Protein AF-A0A0R4J9L5-F1 (afdb_monomer_lite)

Sequence (82 aa):
MSNDIEKSIQQWLEKKLEERGHGAQIELAAYLGIHPSTISRMLNPYKNGKSRSISIGELVKIAEFFKVSPPQISSLMLIKNS

Foldseek 3Di:
DVVVLLLQQLVVLVVLQVVVDDCSLVVLCVQLVHDSVVNVLSNDVPPPVRHDGQDPVSQVSSCVVSVHHGPPCPVVVVVVVD

pLDDT: mean 82.46, std 17.14, range [42.09, 98.0]

Structure (mmCIF, N/CA/C/O backbone):
data_AF-A0A0R4J9L5-F1
#
_entry.id   AF-A0A0R4J9L5-F1
#
loop_
_atom_site.group_PDB
_atom_site.id
_atom_site.type_symbol
_atom_site.label_atom_id
_atom_site.label_alt_id
_atom_site.label_comp_id
_atom_site.label_asym_id
_atom_site.label_entity_id
_atom_site.label_seq_id
_atom_site.pdbx_PDB_ins_code
_atom_site.Cartn_x
_atom_site.Cartn_y
_atom_site.Cartn_z
_atom_site.occupancy
_atom_site.B_iso_or_equiv
_atom_site.auth_seq_id
_atom_site.auth_comp_id
_atom_site.auth_asym_id
_atom_site.auth_atom_id
_atom_site.pdbx_PDB_model_num
ATOM 1 N N . MET A 1 1 ? 12.233 -0.131 -19.302 1.00 42.09 1 MET A N 1
ATOM 2 C CA . MET A 1 1 ? 10.832 -0.544 -19.522 1.00 42.09 1 MET A CA 1
ATOM 3 C C . MET A 1 1 ? 10.216 -1.218 -18.298 1.00 42.09 1 MET A C 1
ATOM 5 O O . MET A 1 1 ? 9.202 -0.716 -17.845 1.00 42.09 1 MET A O 1
ATOM 9 N N . SER A 1 2 ? 10.805 -2.260 -17.686 1.00 55.06 2 SER A N 1
ATOM 10 C CA . SER A 1 2 ? 10.214 -2.883 -16.474 1.00 55.06 2 SER A CA 1
ATOM 11 C C . SER A 1 2 ? 10.115 -1.952 -15.251 1.00 55.06 2 SER A C 1
ATOM 13 O O . SER A 1 2 ? 9.235 -2.128 -14.418 1.00 55.06 2 SER A O 1
ATOM 15 N N . ASN A 1 3 ? 10.970 -0.928 -15.172 1.00 68.19 3 ASN A N 1
ATOM 16 C CA . ASN A 1 3 ? 11.039 -0.013 -14.028 1.00 68.19 3 ASN A CA 1
ATOM 17 C C . ASN A 1 3 ? 9.891 1.020 -13.987 1.00 68.19 3 ASN A C 1
ATOM 19 O O . ASN A 1 3 ? 9.521 1.490 -12.916 1.00 68.19 3 ASN A O 1
ATOM 23 N N . ASP A 1 4 ? 9.315 1.378 -15.140 1.00 79.88 4 ASP A N 1
ATOM 24 C CA . ASP A 1 4 ? 8.291 2.433 -15.226 1.00 79.88 4 ASP A CA 1
ATOM 25 C C . ASP A 1 4 ? 6.923 1.934 -14.737 1.00 79.88 4 ASP A C 1
ATOM 27 O O . ASP A 1 4 ? 6.181 2.663 -14.076 1.00 79.88 4 ASP A O 1
ATOM 31 N N . ILE A 1 5 ? 6.624 0.658 -15.003 1.00 83.25 5 ILE A N 1
ATOM 32 C CA . ILE A 1 5 ? 5.429 -0.042 -14.514 1.00 83.25 5 ILE A CA 1
ATOM 33 C C . ILE A 1 5 ? 5.465 -0.130 -12.989 1.00 83.25 5 ILE A C 1
ATOM 35 O O . ILE A 1 5 ? 4.545 0.348 -12.323 1.00 83.25 5 ILE A O 1
ATOM 39 N N . GLU A 1 6 ? 6.547 -0.675 -12.425 1.00 83.62 6 GLU A N 1
ATOM 40 C CA . GLU A 1 6 ? 6.706 -0.792 -10.971 1.00 83.62 6 GLU A CA 1
ATOM 41 C C . GLU A 1 6 ? 6.616 0.575 -10.289 1.00 83.62 6 GLU A C 1
ATOM 43 O O . GLU A 1 6 ? 5.868 0.732 -9.323 1.00 83.62 6 GLU A O 1
ATOM 48 N N . LYS A 1 7 ? 7.291 1.589 -10.840 1.00 85.69 7 LYS A N 1
ATOM 49 C CA . LYS A 1 7 ? 7.226 2.961 -10.332 1.00 85.69 7 LYS A CA 1
ATOM 50 C C . LYS A 1 7 ? 5.800 3.515 -10.340 1.00 85.69 7 LYS A C 1
ATOM 52 O O . LYS A 1 7 ? 5.387 4.138 -9.367 1.00 85.69 7 LYS A O 1
ATOM 57 N N . SER A 1 8 ? 5.026 3.261 -11.396 1.00 88.38 8 SER A N 1
ATOM 58 C CA . SER A 1 8 ? 3.635 3.724 -11.471 1.00 88.38 8 SER A CA 1
ATOM 59 C C . SER A 1 8 ? 2.734 3.066 -10.419 1.00 88.38 8 SER A C 1
ATOM 61 O O . SER A 1 8 ? 1.885 3.732 -9.826 1.00 88.38 8 SER A O 1
ATOM 63 N N . ILE A 1 9 ? 2.954 1.779 -10.132 1.00 90.12 9 ILE A N 1
ATOM 64 C CA . ILE A 1 9 ? 2.231 1.048 -9.086 1.00 90.12 9 ILE A CA 1
ATOM 65 C C . ILE A 1 9 ? 2.610 1.593 -7.706 1.00 90.12 9 ILE A C 1
ATOM 67 O O . ILE A 1 9 ? 1.731 1.792 -6.870 1.00 90.12 9 ILE A O 1
ATOM 71 N N . GLN A 1 10 ? 3.895 1.874 -7.473 1.00 89.88 10 GLN A N 1
ATOM 72 C CA . GLN A 1 10 ? 4.377 2.464 -6.221 1.00 89.88 10 GLN A CA 1
ATOM 73 C C . GLN A 1 10 ? 3.755 3.840 -5.972 1.00 89.88 10 GLN A C 1
ATOM 75 O O . GLN A 1 10 ? 3.193 4.065 -4.905 1.00 89.88 10 GLN A O 1
ATOM 80 N N . GLN A 1 11 ? 3.780 4.722 -6.973 1.00 91.25 11 GLN A N 1
ATOM 81 C CA . GLN A 1 11 ? 3.178 6.057 -6.890 1.00 91.25 11 GLN A CA 1
ATOM 82 C C . GLN A 1 11 ? 1.666 5.994 -6.657 1.00 91.25 11 GLN A C 1
ATOM 84 O O . GLN A 1 11 ? 1.110 6.778 -5.891 1.00 91.25 11 GLN A O 1
ATOM 89 N N . TRP A 1 12 ? 0.983 5.047 -7.302 1.00 93.81 12 TRP A N 1
ATOM 90 C CA . TRP A 1 12 ? -0.436 4.819 -7.056 1.00 93.81 12 TRP A CA 1
ATOM 91 C C . TRP A 1 12 ? -0.700 4.357 -5.619 1.00 93.81 12 TRP A C 1
ATOM 93 O O . TRP A 1 12 ? -1.600 4.888 -4.970 1.00 93.81 12 TRP A O 1
ATOM 103 N N . LEU A 1 13 ? 0.088 3.407 -5.110 1.00 94.25 13 LEU A N 1
ATOM 104 C CA . LEU A 1 13 ? -0.050 2.907 -3.744 1.00 94.25 13 LEU A CA 1
ATOM 105 C C . LEU A 1 13 ? 0.207 4.011 -2.712 1.00 94.25 13 LEU A C 1
ATOM 107 O O . LEU A 1 13 ? -0.566 4.147 -1.767 1.00 94.25 13 LEU A O 1
ATOM 111 N N . GLU A 1 14 ? 1.256 4.810 -2.912 1.00 94.25 14 GLU A N 1
ATOM 112 C CA . GLU A 1 14 ? 1.579 5.972 -2.079 1.00 94.25 14 GLU A CA 1
ATOM 113 C C . GLU A 1 14 ? 0.390 6.936 -2.015 1.00 94.25 14 GLU A C 1
ATOM 115 O O . GLU A 1 14 ? -0.133 7.198 -0.932 1.00 94.25 14 GLU A O 1
ATOM 120 N N . LYS A 1 15 ? -0.141 7.331 -3.177 1.00 95.38 15 LYS A N 1
ATOM 121 C CA . LYS A 1 15 ? -1.313 8.207 -3.266 1.00 95.38 15 LYS A CA 1
ATOM 122 C C . LYS A 1 15 ? -2.538 7.629 -2.550 1.00 95.38 15 LYS A C 1
ATOM 124 O O . LYS A 1 15 ? -3.256 8.360 -1.877 1.00 95.38 15 LYS A O 1
ATOM 129 N N . LYS A 1 16 ? -2.803 6.323 -2.671 1.00 96.19 16 LYS A N 1
ATOM 130 C CA . LYS A 1 16 ? -3.946 5.679 -1.994 1.00 96.19 16 LYS A CA 1
ATOM 131 C C . LYS A 1 16 ? -3.806 5.635 -0.479 1.00 96.19 16 LYS A C 1
ATOM 133 O O . LYS A 1 16 ? -4.806 5.764 0.228 1.00 96.19 16 LYS A O 1
ATOM 138 N N . LEU A 1 17 ? -2.586 5.478 0.021 1.00 96.25 17 LEU A N 1
ATOM 139 C CA . LEU A 1 17 ? -2.311 5.564 1.451 1.00 96.25 17 LEU A CA 1
ATOM 140 C C . LEU A 1 17 ? -2.482 7.000 1.960 1.00 96.25 17 LEU A C 1
ATOM 142 O O . LEU A 1 17 ? -3.106 7.191 3.002 1.00 96.25 17 LEU A O 1
ATOM 146 N N . GLU A 1 18 ? -2.008 7.994 1.208 1.00 95.44 18 GLU A N 1
ATOM 147 C CA . GLU A 1 18 ? -2.194 9.415 1.526 1.00 95.44 18 GLU A CA 1
ATOM 148 C C . GLU A 1 18 ? -3.675 9.824 1.535 1.00 95.44 18 GLU A C 1
ATOM 150 O O . GLU A 1 18 ? -4.127 10.438 2.498 1.00 95.44 18 GLU A O 1
ATOM 155 N N . GLU A 1 19 ? -4.449 9.432 0.513 1.00 96.31 19 GLU A N 1
ATOM 156 C CA . GLU A 1 19 ? -5.892 9.713 0.405 1.00 96.31 19 GLU A CA 1
ATOM 157 C C . GLU A 1 19 ? -6.694 9.147 1.589 1.00 96.31 19 GLU A C 1
ATOM 159 O O . GLU A 1 19 ? -7.671 9.756 2.024 1.00 96.31 19 GLU A O 1
ATOM 164 N N . ARG A 1 20 ? -6.299 7.977 2.111 1.00 95.25 20 ARG A N 1
ATOM 165 C CA . ARG A 1 20 ? -6.963 7.337 3.257 1.00 95.25 20 ARG A CA 1
ATOM 166 C C . ARG A 1 20 ? -6.519 7.927 4.600 1.00 95.25 20 ARG A C 1
ATOM 168 O O . ARG A 1 20 ? -7.303 7.926 5.544 1.00 95.25 20 ARG A O 1
ATOM 175 N N . GLY A 1 21 ? -5.294 8.446 4.681 1.00 94.50 21 GLY A N 1
ATOM 176 C CA . GLY A 1 21 ? -4.787 9.189 5.832 1.00 94.50 21 GLY A CA 1
ATOM 177 C C . GLY A 1 21 ? -4.059 8.345 6.884 1.00 94.50 21 GLY A C 1
ATOM 178 O O . GLY A 1 21 ? -3.528 7.262 6.622 1.00 94.50 21 GLY A O 1
ATOM 179 N N . HIS A 1 22 ? -3.975 8.890 8.101 1.00 93.38 22 HIS A N 1
ATOM 180 C CA . HIS A 1 22 ? -3.180 8.306 9.182 1.00 93.38 22 HIS A CA 1
ATOM 181 C C . HIS A 1 22 ? -3.657 6.888 9.536 1.00 93.38 22 HIS A C 1
ATOM 183 O O . HIS A 1 22 ? -4.849 6.643 9.675 1.00 93.38 22 HIS A O 1
ATOM 189 N N . GLY A 1 23 ? -2.721 5.948 9.687 1.00 94.81 23 GLY A N 1
ATOM 190 C CA . GLY A 1 23 ? -3.026 4.547 10.007 1.00 94.81 23 GLY A CA 1
ATOM 191 C C . GLY A 1 23 ? -3.300 3.643 8.799 1.00 94.81 23 GLY A C 1
ATOM 192 O O . GLY A 1 23 ? -3.169 2.427 8.933 1.00 94.81 23 GLY A O 1
ATOM 193 N N . ALA A 1 24 ? -3.541 4.195 7.602 1.00 96.50 24 ALA A N 1
ATOM 194 C CA . ALA A 1 24 ? -3.828 3.413 6.392 1.00 96.50 24 ALA A CA 1
ATOM 195 C C . ALA A 1 24 ? -2.757 2.353 6.082 1.00 96.50 24 ALA A C 1
ATOM 197 O O . ALA A 1 24 ? -3.070 1.243 5.653 1.00 96.50 24 ALA A O 1
ATOM 198 N N . GLN A 1 25 ? -1.485 2.664 6.347 1.00 96.06 25 GLN A N 1
ATOM 199 C CA . GLN A 1 25 ? -0.386 1.716 6.164 1.00 96.06 25 GLN A CA 1
ATOM 200 C C . GLN A 1 25 ? -0.488 0.507 7.107 1.00 96.06 25 GLN A C 1
ATOM 202 O O . GLN A 1 25 ? -0.192 -0.616 6.699 1.00 96.06 25 GLN A O 1
ATOM 207 N N . ILE A 1 26 ? -0.883 0.729 8.362 1.00 97.06 26 ILE A N 1
ATOM 208 C CA . ILE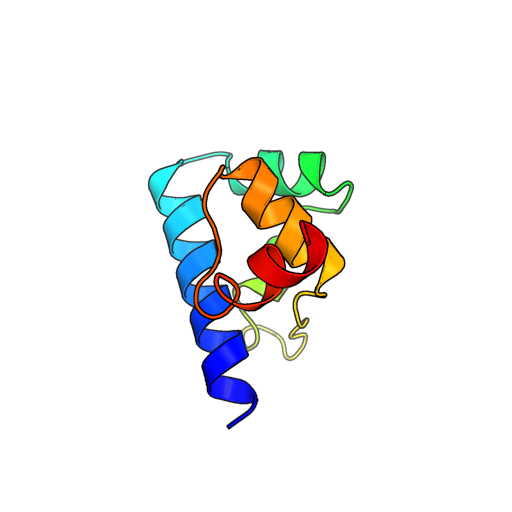 A 1 26 ? -1.036 -0.334 9.364 1.00 97.06 26 ILE A CA 1
ATOM 209 C C . ILE A 1 26 ? -2.227 -1.215 8.989 1.00 97.06 26 ILE A C 1
ATOM 211 O O . ILE A 1 26 ? -2.106 -2.437 8.995 1.00 97.06 26 ILE A O 1
ATOM 215 N N . GLU A 1 27 ? -3.342 -0.599 8.595 1.00 97.88 27 GLU A N 1
ATOM 216 C CA . GLU A 1 27 ? -4.541 -1.310 8.144 1.00 97.88 27 GLU A CA 1
ATOM 217 C C . GLU A 1 27 ? -4.266 -2.168 6.908 1.00 97.88 27 GLU A C 1
ATOM 219 O O . GLU A 1 27 ? -4.644 -3.339 6.873 1.00 97.88 27 GLU A O 1
ATOM 224 N N . LEU A 1 28 ? -3.560 -1.619 5.914 1.00 97.75 28 LEU A N 1
ATOM 225 C CA . LEU A 1 28 ? -3.188 -2.371 4.720 1.00 97.75 28 LEU A CA 1
ATOM 226 C C . LEU A 1 28 ? -2.261 -3.540 5.067 1.00 97.75 28 LEU A C 1
ATOM 228 O O . LEU A 1 28 ? -2.448 -4.650 4.575 1.00 97.75 28 LEU A O 1
ATOM 232 N N . ALA A 1 29 ? -1.266 -3.311 5.924 1.00 97.06 29 ALA A N 1
ATOM 233 C CA . ALA A 1 29 ? -0.352 -4.361 6.354 1.00 97.06 29 ALA A CA 1
ATOM 234 C C . ALA A 1 29 ? -1.095 -5.499 7.076 1.00 97.06 29 ALA A C 1
ATOM 236 O O . ALA A 1 29 ? -0.852 -6.669 6.779 1.00 97.06 29 ALA A O 1
ATOM 237 N N . ALA A 1 30 ? -2.052 -5.157 7.945 1.00 98.00 30 ALA A N 1
ATOM 238 C CA . ALA A 1 30 ? -2.921 -6.122 8.609 1.00 98.00 30 ALA A CA 1
ATOM 239 C C . ALA A 1 30 ? -3.791 -6.899 7.606 1.00 98.00 30 ALA A C 1
ATOM 241 O O . ALA A 1 30 ? -3.842 -8.124 7.678 1.00 98.00 30 ALA A O 1
ATOM 242 N N . TYR A 1 31 ? -4.399 -6.217 6.628 1.00 97.75 31 TYR A N 1
ATOM 243 C CA . TYR A 1 31 ? -5.194 -6.856 5.570 1.00 97.75 31 TYR A CA 1
ATOM 244 C C . TYR A 1 31 ? -4.371 -7.847 4.733 1.00 97.75 31 TYR A C 1
ATOM 246 O O . TYR A 1 31 ? -4.843 -8.924 4.370 1.00 97.75 31 TYR A O 1
ATOM 254 N N . LEU A 1 32 ? -3.113 -7.507 4.447 1.00 96.31 32 LEU A N 1
ATOM 255 C CA . LEU A 1 32 ? -2.197 -8.365 3.695 1.00 96.31 32 LEU A CA 1
ATOM 256 C C . LEU A 1 32 ? -1.560 -9.478 4.542 1.00 96.31 32 LEU A C 1
ATOM 258 O O . LEU A 1 32 ? -0.956 -10.387 3.970 1.00 96.31 32 LEU A O 1
ATOM 262 N N . GLY A 1 33 ? -1.683 -9.427 5.872 1.00 96.50 33 GLY A N 1
ATOM 263 C CA . GLY A 1 33 ? -1.028 -10.363 6.788 1.00 96.50 33 GLY A CA 1
ATOM 264 C C . GLY A 1 33 ? 0.495 -10.196 6.841 1.00 96.50 33 GLY A C 1
ATOM 265 O O . GLY A 1 33 ? 1.217 -11.178 7.005 1.00 96.50 33 GLY A O 1
ATOM 266 N N . ILE A 1 34 ? 1.002 -8.972 6.660 1.00 95.19 34 ILE A N 1
ATOM 267 C CA . ILE A 1 34 ? 2.440 -8.660 6.633 1.00 95.19 34 ILE A CA 1
ATOM 268 C C . ILE A 1 34 ? 2.799 -7.560 7.636 1.00 95.19 34 ILE A C 1
ATOM 270 O O . ILE A 1 34 ? 1.953 -6.810 8.111 1.00 95.19 34 ILE A O 1
ATOM 274 N N . HIS A 1 35 ? 4.088 -7.420 7.945 1.00 95.06 35 HIS A N 1
ATOM 275 C CA . HIS A 1 35 ? 4.557 -6.367 8.848 1.00 95.06 35 HIS A CA 1
ATOM 276 C C . HIS A 1 35 ? 4.507 -4.974 8.174 1.00 95.06 35 HIS A C 1
ATOM 278 O O . HIS A 1 35 ? 4.938 -4.877 7.019 1.00 95.06 35 HIS A O 1
ATOM 284 N N . PRO A 1 36 ? 4.114 -3.875 8.860 1.00 92.56 36 PRO A N 1
ATOM 285 C CA . PRO A 1 36 ? 4.008 -2.532 8.265 1.00 92.56 36 PRO A CA 1
ATOM 286 C C . PRO A 1 36 ? 5.281 -2.020 7.584 1.00 92.56 36 PRO A C 1
ATOM 288 O O . PRO A 1 36 ? 5.205 -1.349 6.557 1.00 92.56 36 PRO A O 1
ATOM 291 N N . SER A 1 37 ? 6.464 -2.387 8.093 1.00 90.69 37 SER A N 1
ATOM 292 C CA . SER A 1 37 ? 7.750 -2.038 7.457 1.00 90.69 37 SER A CA 1
ATOM 293 C C . SER A 1 37 ? 7.937 -2.649 6.064 1.00 90.69 37 SER A C 1
ATOM 295 O O . SER A 1 37 ? 8.798 -2.204 5.308 1.00 90.69 37 SER A O 1
ATOM 297 N N . THR A 1 38 ? 7.148 -3.664 5.716 1.00 91.31 38 THR A N 1
ATOM 298 C CA . THR A 1 38 ? 7.113 -4.250 4.375 1.00 91.31 38 THR A CA 1
ATOM 299 C C . THR A 1 38 ? 6.469 -3.292 3.380 1.00 91.31 38 THR A C 1
ATOM 301 O O . THR A 1 38 ? 7.012 -3.119 2.295 1.00 91.31 38 THR A O 1
ATOM 304 N N . ILE A 1 39 ? 5.389 -2.606 3.774 1.00 92.38 39 ILE A N 1
ATOM 305 C CA . ILE A 1 39 ? 4.754 -1.569 2.948 1.00 92.38 39 ILE A CA 1
ATOM 306 C C . ILE A 1 39 ? 5.742 -0.428 2.692 1.00 92.38 39 ILE A C 1
ATOM 308 O O . ILE A 1 39 ? 5.931 -0.021 1.553 1.00 92.38 39 ILE A O 1
ATOM 312 N N . SER A 1 40 ? 6.481 0.016 3.714 1.00 89.00 40 SER A N 1
ATOM 313 C CA . SER A 1 40 ? 7.520 1.042 3.529 1.00 89.00 40 SER A CA 1
ATOM 314 C C . SER A 1 40 ? 8.617 0.627 2.539 1.00 89.00 40 SER A C 1
ATOM 316 O O . SER A 1 40 ? 9.137 1.480 1.827 1.00 89.00 40 SER A O 1
ATOM 318 N N . ARG A 1 41 ? 8.965 -0.667 2.459 1.00 88.44 41 ARG A N 1
ATOM 319 C CA . ARG A 1 41 ? 9.936 -1.188 1.474 1.00 88.44 41 ARG A CA 1
ATOM 320 C C . ARG A 1 41 ? 9.360 -1.310 0.064 1.00 88.44 41 ARG A C 1
ATOM 322 O O . ARG A 1 41 ? 10.127 -1.253 -0.890 1.00 88.44 41 ARG A O 1
ATOM 329 N N . MET A 1 42 ? 8.043 -1.483 -0.058 1.00 89.44 42 MET A N 1
ATOM 330 C CA . MET A 1 42 ? 7.346 -1.421 -1.346 1.00 89.44 42 MET A CA 1
ATOM 331 C C . MET A 1 42 ? 7.316 0.015 -1.880 1.00 89.44 42 MET A C 1
ATOM 333 O O . MET A 1 42 ? 7.513 0.216 -3.070 1.00 89.44 42 MET A O 1
ATOM 337 N N . LEU A 1 43 ? 7.107 1.006 -1.004 1.00 87.31 43 LEU A N 1
ATOM 338 C CA . LEU A 1 43 ? 7.026 2.424 -1.377 1.00 87.31 43 LEU A CA 1
ATOM 339 C C . LEU A 1 43 ? 8.388 3.074 -1.635 1.00 87.31 43 LEU A C 1
ATOM 341 O O . LEU A 1 43 ? 8.510 3.925 -2.508 1.00 87.31 43 LEU A O 1
ATOM 345 N N . ASN A 1 44 ? 9.415 2.712 -0.859 1.00 74.62 44 ASN A N 1
ATOM 346 C CA . ASN A 1 44 ? 10.708 3.388 -0.908 1.00 74.62 44 ASN A CA 1
ATOM 347 C C . ASN A 1 44 ? 11.852 2.420 -1.251 1.00 74.62 44 ASN A C 1
ATOM 349 O O . ASN A 1 44 ? 12.514 1.891 -0.350 1.00 7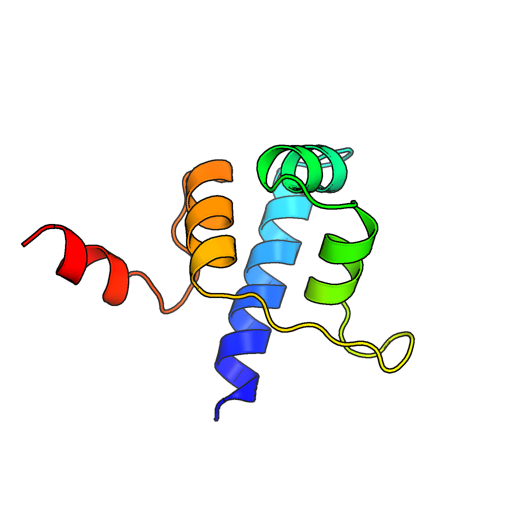4.62 44 ASN A O 1
ATOM 353 N N . PRO A 1 45 ? 12.126 2.212 -2.549 1.00 60.47 45 PRO A N 1
ATOM 354 C CA . PRO A 1 45 ? 13.147 1.273 -2.993 1.00 60.47 45 PRO A CA 1
ATOM 355 C C . PRO A 1 45 ? 14.596 1.704 -2.681 1.00 60.47 45 PRO A C 1
ATOM 357 O O . PRO A 1 45 ? 15.487 0.854 -2.663 1.00 60.47 45 PRO A O 1
ATOM 360 N N . TYR A 1 46 ? 14.858 2.983 -2.374 1.00 54.12 46 TYR A N 1
ATOM 361 C CA . TYR A 1 46 ? 16.228 3.524 -2.340 1.00 54.12 46 TYR A CA 1
ATOM 362 C C . TYR A 1 46 ? 16.761 3.944 -0.969 1.00 54.12 46 TYR A C 1
ATOM 364 O O . TYR A 1 46 ? 17.964 4.161 -0.848 1.00 54.12 46 TYR A O 1
ATOM 372 N N . LYS A 1 47 ? 15.946 4.013 0.092 1.00 53.53 47 LYS A N 1
ATOM 373 C CA . LYS A 1 47 ? 16.438 4.568 1.369 1.00 53.53 47 LYS A CA 1
ATOM 374 C C . LYS A 1 47 ? 17.488 3.714 2.092 1.00 53.53 47 LYS A C 1
ATOM 376 O O . LYS A 1 47 ? 18.149 4.253 2.963 1.00 53.53 47 LYS A O 1
ATOM 381 N N . ASN A 1 48 ? 17.634 2.420 1.772 1.00 52.81 48 ASN A N 1
ATOM 382 C CA . ASN A 1 48 ? 18.568 1.498 2.453 1.00 52.81 48 ASN A CA 1
ATOM 383 C C . ASN A 1 48 ? 18.993 0.276 1.596 1.00 52.81 48 ASN A C 1
ATOM 385 O O . ASN A 1 48 ? 19.320 -0.779 2.140 1.00 52.81 48 ASN A O 1
ATOM 389 N N . GLY A 1 49 ? 18.920 0.359 0.260 1.00 54.69 49 GLY A N 1
ATOM 390 C CA . GLY A 1 49 ? 19.343 -0.734 -0.640 1.00 54.69 49 GLY A CA 1
ATOM 391 C C . GLY A 1 49 ? 18.493 -2.016 -0.586 1.00 54.69 49 GLY A C 1
ATOM 392 O O . GLY A 1 49 ? 18.906 -3.052 -1.097 1.00 54.69 49 GLY A O 1
ATOM 393 N N . LYS A 1 50 ? 17.308 -1.967 0.036 1.00 52.53 50 LYS A N 1
ATOM 394 C CA . LYS A 1 50 ? 16.379 -3.102 0.172 1.00 52.53 50 LYS A CA 1
ATOM 395 C C . LYS A 1 50 ? 15.021 -2.752 -0.436 1.00 52.53 50 LYS A C 1
ATOM 397 O O . LYS A 1 50 ? 14.033 -2.616 0.285 1.00 52.53 50 LYS A O 1
ATOM 402 N N . SER A 1 51 ? 15.008 -2.580 -1.756 1.00 68.25 51 SER A N 1
ATOM 403 C CA . SER A 1 51 ? 13.777 -2.517 -2.547 1.00 68.25 51 SER A CA 1
ATOM 404 C C . SER A 1 51 ? 13.083 -3.875 -2.555 1.00 68.25 51 SER A C 1
ATOM 406 O O . SER A 1 51 ? 13.745 -4.915 -2.610 1.00 68.25 51 SER A O 1
ATOM 408 N N . ARG A 1 52 ? 11.749 -3.867 -2.514 1.00 82.31 52 ARG A N 1
ATOM 409 C CA . ARG A 1 52 ? 10.934 -5.060 -2.731 1.00 82.31 52 ARG A CA 1
ATOM 410 C C . ARG A 1 52 ? 9.874 -4.773 -3.792 1.00 82.31 52 ARG A C 1
ATOM 412 O O . ARG A 1 52 ? 9.012 -3.925 -3.575 1.00 82.31 52 ARG A O 1
ATOM 419 N N . SER A 1 53 ? 9.884 -5.548 -4.875 1.00 84.62 53 SER A N 1
ATOM 420 C CA . SER A 1 53 ? 8.790 -5.565 -5.851 1.00 84.62 53 SER A CA 1
ATOM 421 C C . SER A 1 53 ? 7.495 -6.086 -5.220 1.00 84.62 53 SER A C 1
ATOM 423 O O . SER A 1 53 ? 7.506 -6.995 -4.383 1.00 84.62 53 SER A O 1
ATOM 425 N N . ILE A 1 54 ? 6.369 -5.512 -5.641 1.00 88.88 54 ILE A N 1
ATOM 426 C CA . ILE A 1 54 ? 5.028 -5.945 -5.240 1.00 88.88 54 ILE A CA 1
ATOM 427 C C . ILE A 1 54 ? 4.644 -7.129 -6.128 1.00 88.8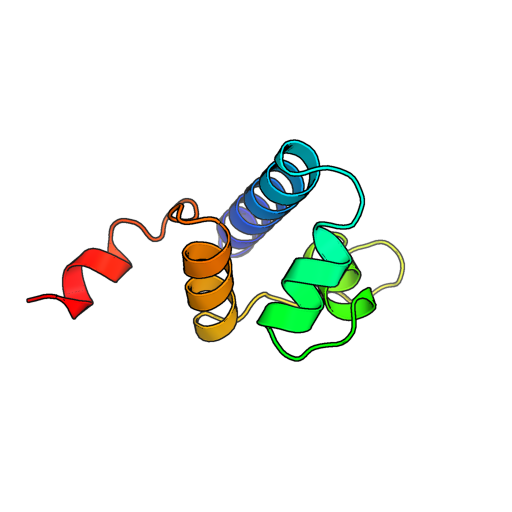8 54 ILE A C 1
ATOM 429 O O . ILE A 1 54 ? 4.619 -7.008 -7.352 1.00 88.88 54 ILE A O 1
ATOM 433 N N . SER A 1 55 ? 4.355 -8.285 -5.529 1.00 89.25 55 SER A N 1
ATOM 434 C CA . SER A 1 55 ? 3.907 -9.444 -6.307 1.00 89.25 55 SER A CA 1
ATOM 435 C C . SER A 1 55 ? 2.497 -9.231 -6.871 1.00 89.25 55 SER A C 1
ATOM 437 O O . SER A 1 55 ? 1.702 -8.472 -6.319 1.00 89.25 55 SER A O 1
ATOM 439 N N . ILE A 1 56 ? 2.138 -9.959 -7.935 1.00 88.38 56 ILE A N 1
ATOM 440 C CA . ILE A 1 56 ? 0.790 -9.890 -8.529 1.00 88.38 56 ILE A CA 1
ATOM 441 C C . ILE A 1 56 ? -0.295 -10.206 -7.485 1.00 88.38 56 ILE A C 1
ATOM 443 O O . ILE A 1 56 ? -1.312 -9.523 -7.430 1.00 88.38 56 IL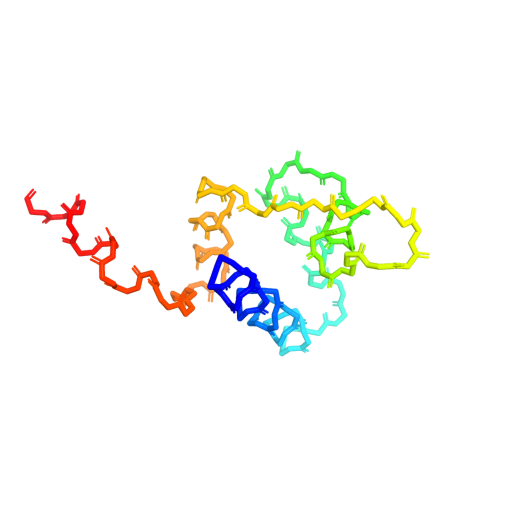E A O 1
ATOM 447 N N . GLY A 1 57 ? -0.076 -11.209 -6.628 1.00 89.81 57 GLY A N 1
ATOM 448 C CA . GLY A 1 57 ? -1.036 -11.579 -5.582 1.00 89.81 57 GLY A CA 1
ATOM 449 C C . GLY A 1 57 ? -1.228 -10.488 -4.527 1.00 89.81 57 GLY A C 1
ATOM 450 O O . GLY A 1 57 ? -2.354 -10.231 -4.106 1.00 89.81 57 GLY A O 1
ATOM 451 N N . GLU A 1 58 ? -0.152 -9.808 -4.126 1.00 93.81 58 GLU A N 1
ATOM 452 C CA . GLU A 1 58 ? -0.249 -8.646 -3.235 1.00 93.81 58 GLU A CA 1
ATOM 453 C C . GLU A 1 58 ? -0.981 -7.493 -3.916 1.00 93.81 58 GLU A C 1
ATOM 455 O O . GLU A 1 58 ? -1.836 -6.867 -3.303 1.00 93.81 58 GLU A O 1
ATOM 460 N N . LEU A 1 59 ? -0.707 -7.254 -5.196 1.00 92.56 59 LEU A N 1
ATOM 461 C CA . LEU A 1 59 ? -1.319 -6.173 -5.955 1.00 92.56 59 LEU A CA 1
ATOM 462 C C . LEU A 1 59 ? -2.834 -6.348 -6.129 1.00 92.56 59 LEU A C 1
ATOM 464 O O . LEU A 1 59 ? -3.572 -5.373 -6.004 1.00 92.56 59 LEU A O 1
ATOM 468 N N . VAL A 1 60 ? -3.307 -7.583 -6.334 1.00 92.06 60 VAL A N 1
ATOM 469 C CA . VAL A 1 60 ? -4.746 -7.910 -6.340 1.00 92.06 60 VAL A CA 1
ATOM 470 C C . VAL A 1 60 ? -5.381 -7.584 -4.988 1.00 92.06 60 VAL A C 1
ATOM 472 O O . VAL A 1 60 ? -6.376 -6.869 -4.938 1.00 92.06 60 VAL A O 1
ATOM 475 N N . LYS A 1 61 ? -4.772 -8.022 -3.882 1.00 94.62 61 LYS A N 1
ATOM 476 C CA . LYS A 1 61 ? -5.293 -7.746 -2.533 1.00 94.62 61 LYS A CA 1
ATOM 477 C C . LYS A 1 61 ? -5.281 -6.255 -2.189 1.00 94.62 61 LYS A C 1
ATOM 479 O O . LYS A 1 61 ? -6.203 -5.757 -1.553 1.00 94.62 61 LYS A O 1
ATOM 484 N N . ILE A 1 62 ? -4.253 -5.526 -2.617 1.00 95.19 62 ILE A N 1
ATOM 485 C CA . ILE A 1 62 ? -4.186 -4.069 -2.460 1.00 95.19 62 ILE A CA 1
ATOM 486 C C . ILE A 1 62 ? -5.339 -3.408 -3.237 1.00 95.19 62 ILE A C 1
ATOM 488 O O . ILE A 1 62 ? -5.998 -2.512 -2.709 1.00 95.19 62 ILE A O 1
ATOM 492 N N . ALA A 1 63 ? -5.625 -3.871 -4.458 1.00 94.19 63 ALA A N 1
ATOM 493 C CA . ALA A 1 63 ? -6.748 -3.382 -5.255 1.00 94.19 63 ALA A CA 1
ATOM 494 C C . ALA A 1 63 ? -8.102 -3.624 -4.565 1.00 94.19 63 ALA A C 1
ATOM 496 O O . ALA A 1 63 ? -8.935 -2.720 -4.510 1.00 94.19 63 ALA A O 1
ATOM 497 N N . GLU A 1 64 ? -8.301 -4.816 -3.994 1.00 94.31 64 GLU A N 1
ATOM 498 C CA . GLU A 1 64 ? -9.493 -5.167 -3.210 1.00 94.31 64 GLU A CA 1
ATOM 499 C C . GLU A 1 64 ? -9.652 -4.266 -1.980 1.00 94.31 64 GLU A C 1
ATOM 501 O O . GLU A 1 64 ? -10.730 -3.717 -1.750 1.00 94.31 64 GLU A O 1
ATOM 506 N N . PHE A 1 65 ? -8.570 -4.054 -1.223 1.00 96.19 65 PHE A N 1
ATOM 507 C CA . PHE A 1 65 ? -8.566 -3.220 -0.020 1.00 96.19 65 PHE A CA 1
ATOM 508 C C . PHE A 1 65 ? -8.998 -1.775 -0.301 1.00 96.19 65 PHE A C 1
ATOM 510 O O . PHE A 1 65 ? -9.772 -1.193 0.463 1.00 96.19 65 PHE 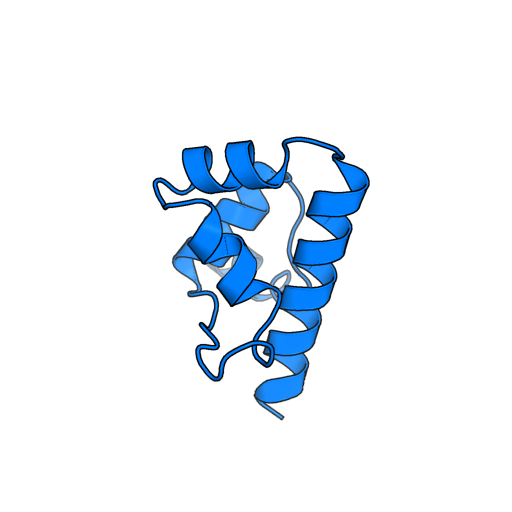A O 1
ATOM 517 N N . PHE A 1 66 ? -8.514 -1.194 -1.404 1.00 95.25 66 PHE A N 1
ATOM 518 C CA . PHE A 1 66 ? -8.881 0.162 -1.820 1.00 95.25 66 PHE A CA 1
ATOM 519 C C . PHE A 1 66 ? -10.142 0.220 -2.687 1.00 95.25 66 PHE A C 1
ATOM 521 O O . PHE A 1 66 ? -10.609 1.319 -2.979 1.00 95.25 66 PHE A O 1
ATOM 528 N N . LYS A 1 67 ? -10.697 -0.929 -3.100 1.00 93.75 67 LYS A N 1
ATOM 529 C CA . LYS A 1 67 ? -11.802 -1.046 -4.070 1.00 93.75 67 LYS A CA 1
ATOM 530 C C . LYS A 1 67 ? -11.536 -0.286 -5.377 1.00 93.75 67 LYS A C 1
ATOM 532 O O . LYS A 1 67 ? -12.452 0.253 -5.994 1.00 93.75 67 LYS A O 1
ATOM 537 N N . VAL A 1 68 ? -10.270 -0.214 -5.789 1.00 92.38 68 VAL A N 1
ATOM 538 C CA . VAL A 1 68 ? -9.812 0.539 -6.964 1.00 92.38 68 VAL A CA 1
ATOM 539 C C . VAL A 1 68 ? -8.738 -0.268 -7.681 1.00 92.38 68 VAL A C 1
ATOM 541 O O . VAL A 1 68 ? -7.811 -0.773 -7.056 1.00 92.38 68 VAL A O 1
ATOM 544 N N . SER A 1 69 ? -8.840 -0.358 -9.008 1.00 89.00 69 SER A N 1
ATOM 545 C CA . SER A 1 69 ? -7.826 -1.038 -9.817 1.00 89.00 69 SER A CA 1
ATOM 546 C C . SER A 1 69 ? -6.518 -0.234 -9.873 1.00 89.00 69 SER A C 1
ATOM 548 O O . SER A 1 69 ? -6.566 0.982 -10.088 1.00 89.00 69 SER A O 1
ATOM 550 N N . PRO A 1 70 ? -5.350 -0.883 -9.718 1.00 87.88 70 PRO A N 1
ATOM 551 C CA . PRO A 1 70 ? -4.061 -0.245 -9.933 1.00 87.88 70 PRO A CA 1
ATOM 552 C C . PRO A 1 70 ? -3.862 0.114 -11.412 1.00 87.88 70 PRO A C 1
ATOM 554 O O . PRO A 1 70 ? -4.467 -0.511 -12.296 1.00 87.88 70 PRO A O 1
ATOM 557 N N . PRO A 1 71 ? -3.001 1.103 -11.710 1.00 84.25 71 PRO A N 1
ATOM 558 C CA . PRO A 1 71 ? -2.655 1.443 -13.082 1.00 84.25 71 PRO A CA 1
ATOM 559 C C . PRO A 1 71 ? -2.132 0.208 -13.825 1.00 84.25 71 PRO A C 1
ATOM 561 O O . PRO A 1 71 ? -1.490 -0.661 -13.241 1.00 84.25 71 PRO A O 1
ATOM 564 N N . GLN A 1 72 ? -2.417 0.140 -15.128 1.00 73.56 72 GLN A N 1
ATOM 565 C CA . GLN A 1 72 ? -1.891 -0.876 -16.057 1.00 73.56 72 GLN A CA 1
ATOM 566 C C . GLN A 1 72 ? -2.392 -2.323 -15.830 1.00 73.56 72 GLN A C 1
ATOM 568 O O . GLN A 1 72 ? -2.031 -3.210 -16.598 1.00 73.56 72 GLN A O 1
ATOM 573 N N . ILE A 1 73 ? -3.290 -2.568 -14.863 1.00 65.12 73 ILE A N 1
ATOM 574 C CA . ILE A 1 73 ? -3.880 -3.898 -14.579 1.00 65.12 73 ILE A CA 1
ATOM 575 C C . ILE A 1 73 ? -5.352 -4.016 -14.979 1.00 65.12 73 ILE A C 1
ATOM 577 O O . ILE A 1 73 ? -5.868 -5.131 -15.059 1.00 65.12 73 ILE A O 1
ATOM 581 N N . SER A 1 74 ? -6.017 -2.917 -15.345 1.00 55.34 74 SER A N 1
ATOM 582 C CA . SER A 1 74 ? -7.405 -2.956 -15.835 1.00 55.34 74 SER A CA 1
ATOM 583 C C . SER A 1 74 ? -7.604 -3.937 -17.002 1.00 55.34 74 SER A C 1
ATOM 585 O O . SER A 1 74 ? -8.684 -4.494 -17.148 1.00 55.34 74 SER A O 1
ATOM 587 N N . SER A 1 75 ? -6.553 -4.212 -17.785 1.00 51.44 75 SER A N 1
ATOM 588 C CA . SER A 1 75 ? -6.569 -5.227 -18.848 1.00 51.44 75 SER A CA 1
ATOM 589 C C . SER A 1 75 ? -6.474 -6.674 -18.324 1.00 51.44 75 SER A C 1
ATOM 591 O O . SER A 1 75 ? -7.111 -7.567 -18.865 1.00 51.44 75 SER A O 1
ATOM 593 N N . LEU A 1 76 ? -5.735 -6.929 -17.235 1.00 52.56 76 LEU A N 1
ATOM 594 C CA . LEU A 1 76 ? -5.481 -8.282 -16.713 1.00 52.56 76 LEU A CA 1
ATOM 595 C C . LEU A 1 76 ? -6.650 -8.835 -15.875 1.00 52.56 76 LEU A C 1
ATOM 597 O O . LEU A 1 76 ? -6.892 -10.041 -15.876 1.00 52.56 76 LEU A O 1
ATOM 601 N N . MET A 1 77 ? -7.387 -7.966 -15.173 1.00 54.38 77 MET A N 1
ATOM 602 C CA . MET A 1 77 ? -8.572 -8.362 -14.392 1.00 54.38 77 MET A CA 1
ATOM 603 C C . MET A 1 77 ? -9.759 -8.775 -15.278 1.00 54.38 77 MET A C 1
ATOM 605 O O . MET A 1 77 ? -10.524 -9.649 -14.884 1.00 54.38 77 MET A O 1
ATOM 609 N N . LEU A 1 78 ? -9.884 -8.219 -16.490 1.00 52.16 78 LEU A N 1
ATOM 610 C CA . LEU A 1 78 ? -10.952 -8.579 -17.434 1.00 52.16 78 LEU A CA 1
ATOM 611 C C . LEU A 1 78 ? -10.825 -10.019 -17.965 1.00 52.16 78 LEU A C 1
ATOM 613 O O . LEU A 1 78 ? -11.833 -10.641 -18.281 1.00 52.16 78 LEU A O 1
ATOM 617 N N . ILE A 1 79 ? -9.611 -10.579 -18.006 1.00 51.47 79 ILE A N 1
ATOM 618 C CA . ILE A 1 79 ? -9.356 -11.919 -18.564 1.00 51.47 79 ILE A CA 1
ATOM 619 C C . ILE A 1 79 ? -9.768 -13.031 -17.583 1.00 51.47 79 ILE A C 1
ATOM 621 O O . ILE A 1 79 ? -10.067 -14.142 -18.001 1.00 51.47 79 ILE A O 1
ATOM 625 N N . LYS A 1 80 ? -9.819 -12.756 -16.271 1.00 47.34 80 LYS A N 1
ATOM 626 C CA . LYS A 1 80 ? -10.185 -13.764 -15.255 1.00 47.34 80 LYS A CA 1
ATOM 627 C C . LYS A 1 80 ? -11.695 -13.942 -15.042 1.00 47.34 80 LYS A C 1
ATOM 629 O O . LYS A 1 80 ? -12.082 -14.821 -14.278 1.00 47.34 80 LYS A O 1
ATOM 634 N N . ASN A 1 81 ? -12.520 -13.145 -15.719 1.00 46.44 81 ASN A N 1
ATOM 635 C CA . ASN A 1 81 ? -13.984 -13.183 -15.643 1.00 46.44 81 ASN A CA 1
ATOM 636 C C . ASN A 1 81 ? -14.651 -13.596 -16.973 1.00 46.44 81 ASN A C 1
ATOM 638 O O . ASN A 1 81 ? -15.846 -13.355 -17.138 1.00 46.44 81 ASN A O 1
ATOM 642 N N . SER A 1 82 ? -13.897 -14.179 -17.915 1.00 42.88 82 SER A N 1
ATOM 643 C CA . SER A 1 82 ? -14.414 -14.741 -19.178 1.00 42.88 82 SER A CA 1
ATOM 644 C C . SER A 1 82 ? -14.344 -16.262 -19.188 1.00 42.88 82 SER A C 1
ATOM 646 O O . SER A 1 82 ? -13.353 -16.797 -18.642 1.00 42.88 82 SER A O 1
#

Secondary structure (DSSP, 8-state):
-HHHHHHHHHHHHHHHHHHH-TTHHHHHHHHHTS-HHHHHHHH-SSSSS---PPPHHHHHHHHHHHTSPPTTTHHHHHHTT-

InterPro domains:
  IPR001387 Cro/C1-type, helix-turn-helix domain [PF01381] (25-71)
  IPR001387 Cro/C1-type, helix-turn-helix domain [PS50943] (25-73)
  IPR001387 Cro/C1-type, helix-turn-helix domain [SM00530] (12-73)
  IPR001387 Cro/C1-type, helix-turn-helix domain [cd00093] (11-70)
  IPR010982 Lambda repressor-like, DNA-binding domain superfamily [G3DSA:1.10.260.40] (2-75)
  IPR010982 Lambda repressor-like, DNA-binding domain superfamily [SSF47413] (11-71)

Organism: Bartonell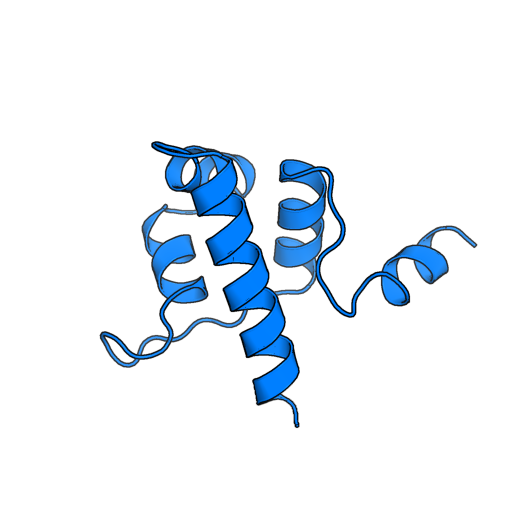a henselae (strain ATCC 49882 / DSM 28221 / CCUG 30454 / Houston 1) (NCBI:txid283166)

Radius of gyration: 12.75 Å; chains: 1; bounding box: 34×24×30 Å